Protein AF-A0A938APE4-F1 (afdb_monomer_lite)

Structure (mmCIF, N/CA/C/O backbone):
data_AF-A0A938APE4-F1
#
_entry.id   AF-A0A938APE4-F1
#
loop_
_atom_site.group_PDB
_atom_site.id
_atom_site.type_symbol
_atom_site.label_atom_id
_atom_site.label_alt_id
_atom_site.label_comp_id
_atom_site.label_asym_id
_atom_site.label_entity_id
_atom_site.label_seq_id
_atom_site.pdbx_PDB_ins_code
_atom_site.Cartn_x
_atom_site.Cartn_y
_atom_site.Cartn_z
_atom_site.occupancy
_atom_site.B_iso_or_equiv
_atom_site.auth_seq_id
_atom_site.auth_comp_id
_atom_site.auth_asym_id
_atom_site.auth_atom_id
_atom_site.pdbx_PDB_model_num
ATOM 1 N N . MET A 1 1 ? 53.487 -31.412 -33.606 1.00 61.97 1 MET A N 1
ATOM 2 C CA . MET A 1 1 ? 52.452 -30.619 -34.310 1.00 61.97 1 MET A CA 1
ATOM 3 C C . MET A 1 1 ? 51.197 -30.621 -33.454 1.00 61.97 1 MET A C 1
ATOM 5 O O . MET A 1 1 ? 50.747 -31.702 -33.104 1.00 61.97 1 MET A O 1
ATOM 9 N N . ALA A 1 2 ? 50.688 -29.457 -33.044 1.00 61.06 2 ALA A N 1
ATOM 10 C CA . ALA A 1 2 ? 49.435 -29.380 -32.288 1.00 61.06 2 ALA A CA 1
ATOM 11 C C . ALA A 1 2 ? 48.249 -29.244 -33.262 1.00 61.06 2 ALA A C 1
ATOM 13 O O . ALA A 1 2 ? 48.391 -28.526 -34.255 1.00 61.06 2 ALA A O 1
ATOM 14 N N . PRO A 1 3 ? 47.111 -29.916 -33.013 1.00 64.62 3 PRO A N 1
ATOM 15 C CA . PRO A 1 3 ? 45.965 -29.868 -33.913 1.00 64.62 3 PRO A CA 1
ATOM 16 C C . PRO A 1 3 ? 45.338 -28.461 -33.936 1.00 64.62 3 PRO A C 1
ATOM 18 O O . PRO A 1 3 ? 45.380 -27.752 -32.922 1.00 64.62 3 PRO A O 1
ATOM 21 N N . PRO A 1 4 ? 44.760 -28.041 -35.077 1.00 67.88 4 PRO A N 1
ATOM 22 C CA . PRO A 1 4 ? 44.134 -26.734 -35.214 1.00 67.88 4 PRO A CA 1
ATOM 23 C C . PRO A 1 4 ? 42.972 -26.607 -34.225 1.00 67.88 4 PRO A C 1
ATOM 25 O O . PRO A 1 4 ? 42.045 -27.414 -34.206 1.00 67.88 4 PRO A O 1
ATOM 28 N N . ARG A 1 5 ? 43.035 -25.589 -33.362 1.00 68.06 5 ARG A N 1
ATOM 29 C CA . ARG A 1 5 ? 41.955 -25.276 -32.424 1.00 68.06 5 ARG A CA 1
ATOM 30 C C . ARG A 1 5 ? 40.877 -24.531 -33.196 1.00 68.06 5 ARG A C 1
ATOM 32 O O . ARG A 1 5 ? 41.027 -23.341 -33.460 1.00 68.06 5 ARG A O 1
ATOM 39 N N . HIS A 1 6 ? 39.811 -25.225 -33.578 1.00 68.25 6 HIS A N 1
ATOM 40 C CA . HIS A 1 6 ? 38.637 -24.548 -34.110 1.00 68.25 6 HIS A CA 1
ATOM 41 C C . HIS A 1 6 ? 38.082 -23.597 -33.036 1.00 68.25 6 HIS A C 1
ATOM 43 O O . HIS A 1 6 ? 37.950 -24.008 -31.877 1.00 68.25 6 HIS A O 1
ATOM 49 N N . PRO A 1 7 ? 37.779 -22.332 -33.374 1.00 64.50 7 PRO A N 1
ATOM 50 C CA . PRO A 1 7 ? 37.039 -21.462 -32.481 1.00 64.50 7 PRO A CA 1
ATOM 51 C C . PRO A 1 7 ? 35.646 -22.069 -32.341 1.00 64.50 7 PRO A C 1
ATOM 53 O O . PRO A 1 7 ? 34.829 -21.967 -33.251 1.00 64.50 7 PRO A O 1
ATOM 56 N N . GLY A 1 8 ? 35.416 -22.777 -31.233 1.00 63.47 8 GLY A N 1
ATOM 57 C CA . GLY A 1 8 ? 34.110 -23.338 -30.924 1.00 63.47 8 GLY A CA 1
ATOM 58 C C . GLY A 1 8 ? 33.063 -22.242 -31.054 1.00 63.47 8 GLY A C 1
ATOM 59 O O . GLY A 1 8 ? 33.246 -21.148 -30.508 1.00 63.47 8 GLY A O 1
ATOM 60 N N . GLU A 1 9 ? 32.017 -22.524 -31.825 1.00 65.38 9 GLU A N 1
ATOM 61 C CA . GLU A 1 9 ? 30.866 -21.651 -31.986 1.00 65.38 9 GLU A CA 1
ATOM 62 C C . GLU A 1 9 ? 30.405 -21.220 -30.594 1.00 65.38 9 GLU A C 1
ATOM 64 O O . GLU A 1 9 ? 29.908 -22.017 -29.795 1.00 65.38 9 GLU A O 1
ATOM 69 N N . ARG A 1 10 ? 30.647 -19.953 -30.246 1.00 63.44 10 ARG A N 1
ATOM 70 C CA . ARG A 1 10 ? 30.095 -19.394 -29.019 1.00 63.44 10 ARG A CA 1
ATOM 71 C C . ARG A 1 10 ? 28.592 -19.362 -29.235 1.00 63.44 10 ARG A C 1
ATOM 73 O O . ARG A 1 10 ? 28.115 -18.472 -29.936 1.00 63.44 10 ARG A O 1
ATOM 80 N N . SER A 1 11 ? 27.856 -20.299 -28.630 1.00 67.88 11 SER A N 1
ATOM 81 C CA . SER A 1 11 ? 26.412 -20.140 -28.464 1.00 67.88 11 SER A CA 1
ATOM 82 C C . SER A 1 11 ? 26.167 -18.718 -27.979 1.00 67.88 11 SER A C 1
ATOM 84 O O . SER A 1 11 ? 26.789 -18.274 -27.004 1.00 67.88 11 SER A O 1
ATOM 86 N N . ALA A 1 12 ? 25.316 -17.986 -28.699 1.00 70.75 12 ALA A N 1
ATOM 87 C CA . ALA A 1 12 ? 24.884 -16.668 -28.274 1.00 70.75 12 ALA A CA 1
ATOM 88 C C . ALA A 1 12 ? 24.437 -16.790 -26.815 1.00 70.75 12 ALA A C 1
ATOM 90 O O . ALA A 1 12 ? 23.602 -17.637 -26.491 1.00 70.75 12 ALA A O 1
ATOM 91 N N . ARG A 1 13 ? 25.052 -16.015 -25.914 1.00 69.38 13 ARG A N 1
ATOM 92 C CA . ARG A 1 13 ? 24.648 -16.016 -24.507 1.00 69.38 13 ARG A CA 1
ATOM 93 C C . ARG A 1 13 ? 23.239 -15.448 -24.468 1.00 69.38 13 ARG A C 1
ATOM 95 O O . ARG A 1 13 ? 23.068 -14.235 -24.556 1.00 69.38 13 ARG A O 1
ATOM 102 N N . LEU A 1 14 ? 22.247 -16.328 -24.405 1.00 74.81 14 LEU A N 1
ATOM 103 C CA . LEU A 1 14 ? 20.866 -15.913 -24.246 1.00 74.81 14 LEU A CA 1
ATOM 104 C C . LEU A 1 14 ? 20.757 -15.210 -22.885 1.00 74.81 14 LEU A C 1
ATOM 106 O O . LEU A 1 14 ? 21.220 -15.767 -21.882 1.00 74.81 14 LEU A O 1
ATOM 110 N N . PRO A 1 15 ? 20.219 -13.980 -22.831 1.00 78.56 15 PRO A N 1
ATOM 111 C CA . PRO A 1 15 ? 20.000 -13.302 -21.566 1.00 78.56 15 PRO A CA 1
ATOM 112 C C . PRO A 1 15 ? 19.082 -14.152 -20.687 1.00 78.56 15 PRO A C 1
ATOM 114 O O . PRO A 1 15 ? 18.127 -14.764 -21.168 1.00 78.56 15 PRO A O 1
ATOM 117 N N . HIS A 1 16 ? 19.395 -14.210 -19.393 1.00 77.62 16 HIS A N 1
ATOM 118 C CA . HIS A 1 16 ? 18.562 -14.929 -18.439 1.00 77.62 16 HIS A CA 1
ATOM 119 C C . HIS A 1 16 ? 17.160 -14.300 -18.418 1.00 77.62 16 HIS A C 1
ATOM 121 O O . HIS A 1 16 ? 17.066 -13.067 -18.385 1.00 77.62 16 HIS A O 1
ATOM 127 N N . PRO A 1 17 ? 16.080 -15.103 -18.450 1.00 77.50 17 PRO A N 1
ATOM 128 C CA . PRO A 1 17 ? 14.729 -14.572 -18.375 1.00 77.50 17 PRO A CA 1
ATOM 129 C C . PRO A 1 17 ? 14.558 -13.745 -17.101 1.00 77.50 17 PRO A C 1
ATOM 131 O O . PRO A 1 17 ? 15.024 -14.119 -16.022 1.00 77.50 17 PRO A O 1
ATOM 134 N N . ALA A 1 18 ? 13.894 -12.599 -17.237 1.00 79.12 18 ALA A N 1
ATOM 135 C CA . ALA A 1 18 ? 13.553 -11.774 -16.092 1.00 79.12 18 ALA A CA 1
ATOM 136 C C . ALA A 1 18 ? 12.638 -12.555 -15.138 1.00 79.12 18 ALA A C 1
ATOM 138 O O . ALA A 1 18 ? 11.827 -13.381 -15.564 1.00 79.12 18 ALA A O 1
ATOM 139 N N . ALA A 1 19 ? 12.758 -12.275 -13.839 1.00 79.88 19 ALA A N 1
ATOM 140 C CA . ALA A 1 19 ? 11.837 -12.828 -12.859 1.00 79.88 19 ALA A CA 1
ATOM 141 C C . ALA A 1 19 ? 10.395 -12.413 -13.219 1.00 79.88 19 ALA A C 1
ATOM 143 O O . ALA A 1 19 ? 10.172 -11.245 -13.543 1.00 79.88 19 ALA A O 1
ATOM 144 N N . PRO A 1 20 ? 9.417 -13.334 -13.150 1.00 78.56 20 PRO A N 1
ATOM 145 C CA . PRO A 1 20 ? 8.059 -13.073 -13.620 1.00 78.56 20 PRO A CA 1
ATOM 146 C C . PRO A 1 20 ? 7.346 -11.995 -12.796 1.00 78.56 20 PRO A C 1
ATOM 148 O O . PRO A 1 20 ? 6.471 -11.317 -13.323 1.00 78.56 20 PRO A O 1
ATOM 151 N N . PHE A 1 21 ? 7.735 -11.806 -11.528 1.00 72.00 21 PHE A N 1
ATOM 152 C CA . PHE A 1 21 ? 7.149 -10.805 -10.641 1.00 72.00 21 PHE A CA 1
ATOM 153 C C . PHE A 1 21 ? 8.165 -10.259 -9.632 1.00 72.00 21 PHE A C 1
ATOM 155 O O . PHE A 1 21 ? 9.106 -10.965 -9.245 1.00 72.00 21 PHE A O 1
ATOM 162 N N . PRO A 1 22 ? 7.972 -9.014 -9.163 1.00 75.19 22 PRO A N 1
ATOM 163 C CA . PRO A 1 22 ? 8.728 -8.491 -8.040 1.00 75.19 22 PRO A CA 1
ATOM 164 C C . PRO A 1 22 ? 8.462 -9.309 -6.770 1.00 75.19 22 PRO A C 1
ATOM 166 O O . PRO A 1 22 ? 7.334 -9.699 -6.485 1.00 75.19 22 PRO A O 1
ATOM 169 N N . LYS A 1 23 ? 9.507 -9.513 -5.959 1.00 77.44 23 LYS A N 1
ATOM 170 C CA . LYS A 1 23 ? 9.407 -10.233 -4.674 1.00 77.44 23 LYS A CA 1
ATOM 171 C C . LYS A 1 23 ? 8.514 -9.527 -3.647 1.00 77.44 23 LYS A C 1
ATOM 173 O O . LYS A 1 23 ? 8.070 -10.163 -2.700 1.00 77.44 23 LYS A O 1
ATOM 178 N N . SER A 1 24 ? 8.283 -8.224 -3.803 1.00 79.25 24 SER A N 1
ATOM 179 C CA . SER A 1 24 ? 7.408 -7.447 -2.930 1.00 79.25 24 SER A CA 1
ATOM 180 C C . SER A 1 24 ? 6.471 -6.573 -3.752 1.00 79.25 24 SER A C 1
ATOM 182 O O . SER A 1 24 ? 6.869 -6.009 -4.770 1.00 79.25 24 SER A O 1
ATOM 184 N N . GLY A 1 25 ? 5.242 -6.390 -3.266 1.00 75.12 25 GLY A N 1
ATOM 185 C CA . GLY A 1 25 ? 4.288 -5.440 -3.853 1.00 75.12 25 GLY A CA 1
ATOM 186 C C . GLY A 1 25 ? 4.756 -3.980 -3.793 1.00 75.12 25 GLY A C 1
ATOM 187 O O . GLY A 1 25 ? 4.162 -3.121 -4.434 1.00 75.12 25 GLY A O 1
ATOM 188 N N . CYS A 1 26 ? 5.834 -3.701 -3.051 1.00 75.88 26 CYS A N 1
ATOM 189 C CA . CYS A 1 26 ? 6.450 -2.381 -2.961 1.00 75.88 26 CYS A CA 1
ATOM 190 C C . CYS A 1 26 ? 7.640 -2.188 -3.914 1.00 75.88 26 CYS A C 1
ATOM 192 O O . CYS A 1 26 ? 8.146 -1.072 -4.041 1.00 75.88 26 CYS A O 1
ATOM 194 N N . ALA A 1 27 ? 8.134 -3.246 -4.563 1.00 80.12 27 ALA A N 1
ATOM 195 C CA . ALA A 1 27 ? 9.255 -3.117 -5.483 1.00 80.12 27 ALA A CA 1
ATOM 196 C C . ALA A 1 27 ? 8.810 -2.404 -6.769 1.00 80.12 27 ALA A C 1
ATOM 198 O O . ALA A 1 27 ? 7.823 -2.778 -7.397 1.00 80.12 27 ALA A O 1
ATOM 199 N N . GLY A 1 28 ? 9.551 -1.359 -7.145 1.00 83.62 28 GLY A N 1
ATOM 200 C CA . GLY A 1 28 ? 9.213 -0.484 -8.271 1.00 83.62 28 GLY A CA 1
ATOM 201 C C . GLY A 1 28 ? 8.293 0.691 -7.918 1.00 83.62 28 GLY A C 1
ATOM 202 O O . GLY A 1 28 ? 7.957 1.473 -8.804 1.00 83.62 28 GLY A O 1
ATOM 203 N N . LEU A 1 29 ? 7.903 0.862 -6.648 1.00 87.31 29 LEU A N 1
ATOM 204 C CA . LEU A 1 29 ? 7.154 2.045 -6.226 1.00 87.31 29 LEU A CA 1
ATOM 205 C C . LEU A 1 29 ? 8.033 3.300 -6.248 1.00 87.31 29 LEU A C 1
ATOM 207 O O . LEU A 1 29 ? 9.185 3.287 -5.812 1.00 87.31 29 LEU A O 1
ATOM 211 N N . SER A 1 30 ? 7.456 4.417 -6.696 1.00 91.25 30 SER A N 1
ATOM 212 C CA . SER A 1 30 ? 8.048 5.735 -6.461 1.00 91.25 30 SER A CA 1
ATOM 213 C C . SER A 1 30 ? 8.039 6.061 -4.965 1.00 91.25 30 SER A C 1
ATOM 215 O O . SER A 1 30 ? 7.218 5.530 -4.214 1.00 91.25 30 SER A O 1
ATOM 217 N N . LEU A 1 31 ? 8.898 6.989 -4.529 1.00 90.94 31 LEU A N 1
ATOM 218 C CA . LEU A 1 31 ? 8.940 7.443 -3.132 1.00 90.94 31 LEU A CA 1
ATOM 219 C C . LEU A 1 31 ? 7.546 7.836 -2.612 1.00 90.94 31 LEU A C 1
ATOM 221 O O . LEU A 1 31 ? 7.135 7.402 -1.541 1.00 90.94 31 LEU A O 1
ATOM 225 N N . PHE A 1 32 ? 6.788 8.603 -3.395 1.00 92.31 32 PHE A N 1
ATOM 226 C CA . PHE A 1 32 ? 5.437 9.023 -3.020 1.00 92.31 32 PHE A CA 1
ATOM 227 C C . PHE A 1 32 ? 4.447 7.857 -2.940 1.00 92.31 32 PHE A C 1
ATOM 229 O O . PHE A 1 32 ? 3.584 7.845 -2.063 1.00 92.31 32 PHE A O 1
ATOM 236 N N . ALA A 1 33 ? 4.567 6.862 -3.822 1.00 90.00 33 ALA A N 1
ATOM 237 C CA . ALA A 1 33 ? 3.729 5.671 -3.751 1.00 90.00 33 ALA A CA 1
ATOM 238 C C . ALA A 1 33 ? 4.067 4.818 -2.516 1.00 90.00 33 ALA A C 1
ATOM 240 O O . ALA A 1 33 ? 3.155 4.354 -1.836 1.00 90.00 33 ALA A O 1
ATOM 241 N N . ALA A 1 34 ? 5.352 4.694 -2.171 1.00 90.25 34 ALA A N 1
ATOM 242 C CA . ALA A 1 34 ? 5.788 4.022 -0.950 1.00 90.25 34 ALA A CA 1
ATOM 243 C C . ALA A 1 34 ? 5.293 4.746 0.316 1.00 90.25 34 ALA A C 1
ATOM 245 O O . ALA A 1 34 ? 4.791 4.101 1.236 1.00 90.25 34 ALA A O 1
ATOM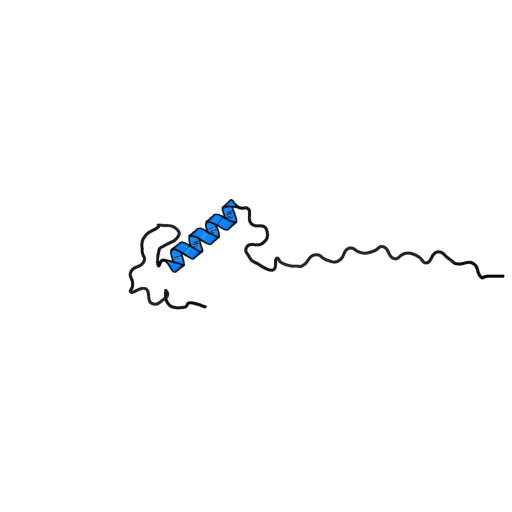 246 N N . LEU A 1 35 ? 5.361 6.083 0.349 1.00 92.19 35 LEU A N 1
ATOM 247 C CA . LEU A 1 35 ? 4.836 6.884 1.460 1.00 92.19 35 LEU A CA 1
ATOM 248 C C . LEU A 1 35 ? 3.326 6.706 1.640 1.00 92.19 35 LEU A C 1
ATOM 250 O O . LEU A 1 35 ? 2.860 6.581 2.771 1.00 92.19 35 LEU A O 1
ATOM 254 N N . ARG A 1 36 ? 2.564 6.646 0.542 1.00 90.19 36 ARG A N 1
ATOM 255 C CA . ARG A 1 36 ? 1.116 6.409 0.596 1.00 90.19 36 ARG A CA 1
ATOM 256 C C . ARG A 1 36 ? 0.781 5.041 1.194 1.00 90.19 36 ARG A C 1
ATOM 258 O O . ARG A 1 36 ? -0.108 4.956 2.039 1.00 90.19 36 ARG A O 1
ATOM 265 N N . GLU A 1 37 ? 1.497 3.986 0.803 1.00 89.19 37 GLU A N 1
ATOM 266 C CA . GLU A 1 37 ? 1.295 2.657 1.398 1.00 89.19 37 GLU A CA 1
ATOM 267 C C . GLU A 1 37 ? 1.680 2.629 2.879 1.00 89.19 37 GLU A C 1
ATOM 269 O O . GLU A 1 37 ? 0.940 2.086 3.699 1.00 89.19 37 GLU A O 1
ATOM 274 N N . LEU A 1 38 ? 2.784 3.282 3.252 1.00 89.75 38 LEU A N 1
ATOM 275 C CA . LEU A 1 38 ? 3.192 3.389 4.652 1.00 89.75 38 LEU A CA 1
ATOM 276 C C . LEU A 1 38 ? 2.132 4.107 5.498 1.00 89.75 38 LEU A C 1
ATOM 278 O O . LEU A 1 38 ? 1.754 3.614 6.557 1.00 89.75 38 LEU A O 1
ATOM 282 N N . G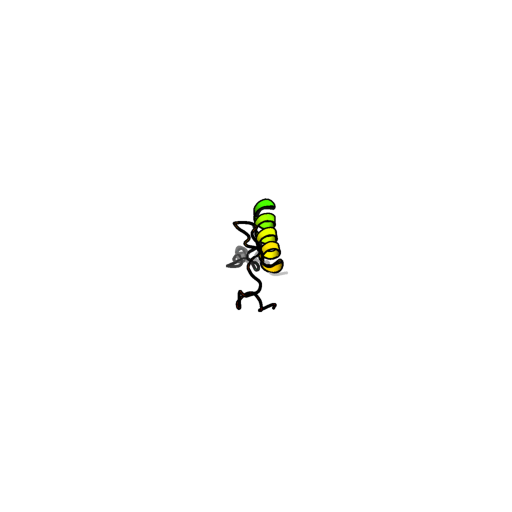LN A 1 39 ? 1.606 5.237 5.022 1.00 89.56 39 GLN A N 1
ATOM 283 C CA . GLN A 1 39 ? 0.532 5.965 5.704 1.00 89.56 39 GLN A CA 1
ATOM 284 C C . GLN A 1 39 ? -0.719 5.100 5.876 1.00 89.56 39 GLN A C 1
ATOM 286 O O . GLN A 1 39 ? -1.335 5.123 6.941 1.00 89.56 39 GLN A O 1
ATOM 291 N N . ARG A 1 40 ? -1.068 4.298 4.861 1.00 86.62 40 ARG A N 1
ATOM 292 C CA . ARG A 1 40 ? -2.202 3.371 4.928 1.00 86.62 40 ARG A CA 1
ATOM 293 C C . ARG A 1 40 ? -2.014 2.331 6.029 1.00 86.62 40 ARG A C 1
ATOM 295 O O . ARG A 1 40 ? -2.924 2.119 6.825 1.00 86.62 40 ARG A O 1
ATOM 302 N N . LEU A 1 41 ? -0.831 1.718 6.088 1.00 86.19 41 LEU A N 1
ATOM 303 C CA . LEU A 1 41 ? -0.484 0.722 7.103 1.00 86.19 41 LEU A CA 1
ATOM 304 C C . LEU A 1 41 ? -0.498 1.320 8.513 1.00 86.19 41 LEU A C 1
ATOM 306 O O . LEU A 1 41 ? -1.092 0.738 9.418 1.00 86.19 41 LEU A O 1
ATOM 310 N N . LEU A 1 42 ? 0.095 2.505 8.684 1.00 88.50 42 LEU A N 1
ATOM 311 C CA . LEU A 1 42 ? 0.120 3.206 9.968 1.00 88.50 42 LEU A CA 1
ATOM 312 C C . LEU A 1 42 ? -1.283 3.601 10.435 1.00 88.50 42 LEU A C 1
ATOM 314 O O . LEU A 1 42 ? -1.592 3.439 11.612 1.00 88.50 42 LEU A O 1
ATOM 318 N N . ALA A 1 43 ? -2.143 4.078 9.532 1.00 83.25 43 ALA A N 1
ATOM 319 C CA . ALA A 1 43 ? -3.526 4.404 9.864 1.00 83.25 43 ALA A CA 1
ATOM 320 C C . ALA A 1 43 ? -4.291 3.155 10.316 1.00 83.25 43 ALA A C 1
ATOM 322 O O . ALA A 1 43 ? -4.884 3.176 11.391 1.00 83.25 43 ALA A O 1
ATOM 323 N N . CYS A 1 44 ? -4.204 2.049 9.567 1.00 79.88 44 CYS A N 1
ATOM 324 C CA . CYS A 1 44 ? -4.820 0.784 9.970 1.00 79.88 44 CYS A CA 1
ATOM 325 C C . CYS A 1 44 ? -4.329 0.324 11.349 1.00 79.88 44 CYS A C 1
ATOM 327 O O . CYS A 1 44 ? -5.141 -0.050 12.191 1.00 79.88 44 CYS A O 1
ATOM 329 N N . TRP A 1 45 ? -3.018 0.399 11.601 1.00 79.38 45 TRP A N 1
ATOM 330 C CA . TRP A 1 45 ? -2.435 0.008 12.885 1.00 79.38 45 TRP A CA 1
ATOM 331 C C . TRP A 1 45 ? -2.877 0.914 14.040 1.00 79.38 45 TRP A C 1
ATOM 333 O O . TRP A 1 45 ? -3.170 0.438 15.132 1.00 79.38 45 TRP A O 1
ATOM 343 N N . ALA A 1 46 ? -3.020 2.215 13.787 1.00 85.06 46 ALA A N 1
ATOM 344 C CA . ALA A 1 46 ? -3.557 3.175 14.748 1.00 85.06 46 ALA A CA 1
ATOM 345 C C . ALA A 1 46 ? -5.081 3.050 14.959 1.00 85.06 46 ALA A C 1
ATOM 347 O O . ALA A 1 46 ? -5.663 3.843 15.705 1.00 85.06 46 ALA A O 1
ATOM 348 N N . GLY A 1 47 ? -5.741 2.099 14.286 1.00 81.31 47 GLY A N 1
ATOM 349 C CA . GLY A 1 47 ? -7.193 1.956 14.301 1.00 81.31 47 GLY A CA 1
ATOM 350 C C . GLY A 1 47 ? -7.891 3.144 13.645 1.00 81.31 47 GLY A C 1
ATOM 351 O O . GLY A 1 47 ? -8.949 3.558 14.098 1.00 81.31 47 GLY A O 1
ATOM 352 N N . ALA A 1 48 ? -7.297 3.738 12.612 1.00 83.88 48 ALA A N 1
ATOM 353 C CA . ALA A 1 48 ? -7.852 4.843 11.847 1.00 83.88 48 ALA A CA 1
ATOM 354 C C . ALA A 1 48 ? -8.072 4.461 10.377 1.00 83.88 48 ALA A C 1
ATOM 356 O O . ALA A 1 48 ? -7.316 3.716 9.758 1.00 83.88 48 ALA A O 1
ATOM 357 N N . CYS A 1 49 ? -9.125 5.017 9.795 1.00 79.62 49 CYS A N 1
ATOM 358 C CA . CYS A 1 49 ? -9.425 4.912 8.374 1.00 79.62 49 CYS A CA 1
ATOM 359 C C . CYS A 1 49 ? -8.351 5.653 7.551 1.00 79.62 49 CYS A C 1
ATOM 361 O O . CYS A 1 49 ? -8.221 6.868 7.708 1.00 79.62 49 CYS A O 1
ATOM 363 N N . PRO A 1 50 ? -7.623 4.995 6.632 1.00 74.69 50 PRO A N 1
ATOM 364 C CA . PRO A 1 50 ? -6.553 5.641 5.867 1.00 74.69 50 PRO A CA 1
ATOM 365 C C . PRO A 1 50 ? -7.068 6.678 4.861 1.00 74.69 50 PRO A C 1
ATOM 367 O O . PRO A 1 50 ? -6.336 7.580 4.474 1.00 74.69 50 PRO A O 1
ATOM 370 N N . THR A 1 51 ? -8.331 6.559 4.447 1.00 78.56 51 THR A N 1
ATOM 371 C CA . THR A 1 51 ? -8.966 7.474 3.488 1.00 78.56 51 THR A CA 1
ATOM 372 C C . THR A 1 51 ? -9.494 8.735 4.163 1.00 78.56 51 THR A C 1
ATOM 374 O O . THR A 1 51 ? -9.482 9.813 3.582 1.00 78.56 51 THR A O 1
ATOM 377 N N . CYS A 1 52 ? -10.003 8.592 5.385 1.00 81.81 52 CYS A N 1
ATOM 378 C CA . CYS A 1 52 ? -10.813 9.607 6.048 1.00 81.81 52 CYS A CA 1
ATOM 379 C C . CYS A 1 52 ? -10.223 10.109 7.372 1.00 81.81 52 CYS A C 1
ATOM 381 O O . CYS A 1 52 ? -10.771 11.033 7.967 1.00 81.81 52 CYS A O 1
ATOM 383 N N . GLY A 1 53 ? -9.141 9.495 7.862 1.00 78.25 53 GLY A N 1
ATOM 384 C CA . GLY A 1 53 ? -8.417 9.884 9.076 1.00 78.25 53 GLY A CA 1
ATOM 385 C C . GLY A 1 53 ? -9.178 9.674 10.389 1.00 78.25 53 GLY A C 1
ATOM 386 O O . GLY A 1 53 ? -8.637 9.932 11.461 1.00 78.25 53 GLY A O 1
ATOM 387 N N . ARG A 1 54 ? -10.433 9.213 10.342 1.00 81.19 54 ARG A N 1
ATOM 388 C CA . ARG A 1 54 ? -11.245 8.986 11.543 1.00 81.19 54 ARG A CA 1
ATOM 389 C C . ARG A 1 54 ? -10.789 7.725 12.266 1.00 81.19 54 ARG A C 1
ATOM 391 O O . ARG A 1 54 ? -10.578 6.696 11.624 1.00 81.19 54 ARG A O 1
ATOM 398 N N . ARG A 1 55 ? -10.709 7.796 13.598 1.00 81.06 55 ARG A N 1
ATOM 399 C CA . ARG A 1 55 ? -10.558 6.607 14.443 1.00 8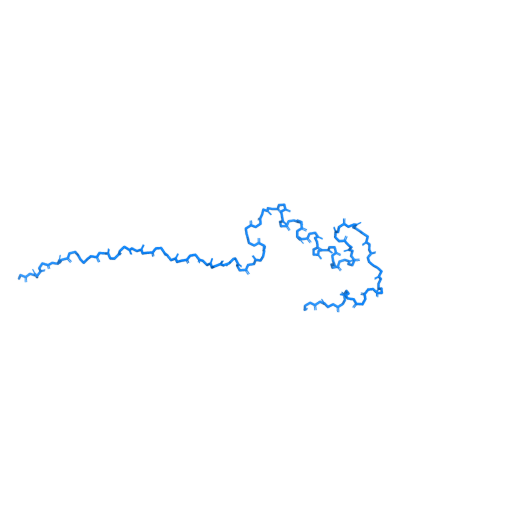1.06 55 ARG A CA 1
ATOM 400 C C . ARG A 1 55 ? -11.785 5.715 14.275 1.00 81.06 55 ARG A C 1
ATOM 402 O O . ARG A 1 55 ? -12.919 6.182 14.369 1.00 81.06 55 ARG A O 1
ATOM 409 N N . LEU A 1 56 ? -11.532 4.448 13.998 1.00 74.31 56 LEU A N 1
ATOM 410 C CA . LEU A 1 56 ? -12.513 3.380 13.988 1.00 74.31 56 LEU A CA 1
ATOM 411 C C . LEU A 1 56 ? -12.938 3.111 15.440 1.00 74.31 56 LEU A C 1
ATOM 413 O O . LEU A 1 56 ? -12.115 3.222 16.355 1.00 74.31 56 LEU A O 1
ATOM 417 N N . PRO A 1 57 ? -14.221 2.806 15.683 1.00 74.31 57 PRO A N 1
ATOM 418 C CA . PRO A 1 57 ? -14.685 2.487 17.022 1.00 74.31 57 PRO A CA 1
ATOM 419 C C . PRO A 1 57 ? -13.982 1.217 17.536 1.00 74.31 57 PRO A C 1
ATOM 421 O O . PRO A 1 57 ? -13.772 0.282 16.768 1.00 74.31 57 PRO A O 1
ATOM 424 N N . PRO A 1 58 ? -13.663 1.120 18.838 1.00 66.62 58 PRO A N 1
ATOM 425 C CA . PRO A 1 58 ? -12.977 -0.045 19.411 1.00 66.62 58 PRO A CA 1
ATOM 426 C C . PRO A 1 58 ? -13.772 -1.361 19.286 1.00 66.62 58 PRO A C 1
ATOM 428 O O . PRO A 1 58 ? -13.230 -2.431 19.529 1.00 66.62 58 PRO A O 1
ATOM 431 N N . SER A 1 59 ? -15.046 -1.296 18.886 1.00 68.19 59 SER A N 1
ATOM 432 C CA . SER A 1 59 ? -15.928 -2.441 18.647 1.00 68.19 59 SER A CA 1
ATOM 433 C C . SER A 1 59 ? -15.796 -3.077 17.256 1.00 68.19 59 SER A C 1
ATOM 435 O O . SER A 1 59 ? -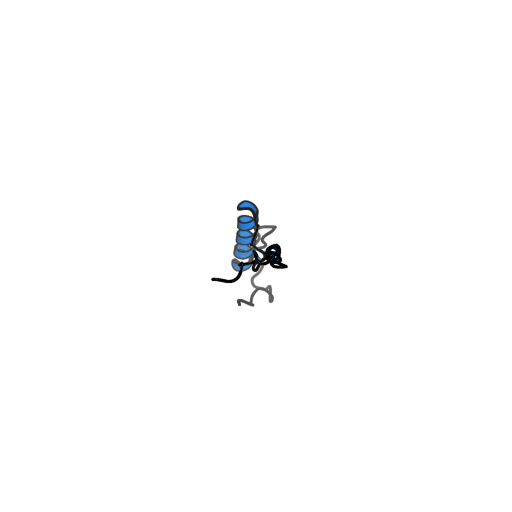16.493 -4.054 16.980 1.00 68.19 59 SER A O 1
ATOM 437 N N . THR A 1 60 ? -14.932 -2.579 16.359 1.00 62.91 60 THR A N 1
ATOM 438 C CA . THR A 1 60 ? -14.649 -3.280 15.093 1.00 62.91 60 THR A CA 1
ATOM 439 C C . THR A 1 60 ? -13.863 -4.566 15.350 1.00 62.91 60 THR A C 1
ATOM 441 O O . THR A 1 60 ? -12.637 -4.568 15.414 1.00 62.91 60 THR A O 1
ATOM 444 N N . VAL A 1 61 ? -14.604 -5.671 15.444 1.00 57.50 61 VAL A N 1
ATOM 445 C CA . VAL A 1 61 ? -14.156 -7.056 15.687 1.00 57.50 61 VAL A CA 1
ATOM 446 C C . VAL A 1 61 ? -13.054 -7.532 14.717 1.00 57.50 61 VAL A C 1
ATOM 448 O O . VAL A 1 61 ? -12.325 -8.467 15.022 1.00 57.50 61 VAL A O 1
ATOM 451 N N . TYR A 1 62 ? -12.861 -6.858 13.579 1.00 57.88 62 TYR A N 1
ATOM 452 C CA . TYR A 1 62 ? -11.850 -7.200 12.571 1.00 57.88 62 TYR A CA 1
ATOM 453 C C . TYR A 1 62 ? -10.491 -6.487 12.727 1.00 57.88 62 TYR A C 1
ATOM 455 O O . TYR A 1 62 ? -9.598 -6.738 11.923 1.00 57.88 62 TYR A O 1
ATOM 463 N N . LEU A 1 63 ? -10.300 -5.609 13.725 1.00 58.25 63 LEU A N 1
ATOM 464 C CA . LEU A 1 63 ? -9.001 -4.944 13.954 1.00 58.25 63 LEU A CA 1
ATOM 465 C C . LEU A 1 63 ? -7.995 -5.785 14.762 1.00 58.25 63 LEU A C 1
ATOM 467 O O . LEU A 1 63 ? -6.836 -5.393 14.874 1.00 58.25 63 LEU A O 1
ATOM 471 N N . HIS A 1 64 ? -8.393 -6.948 15.281 1.00 59.19 64 HIS A N 1
ATOM 472 C CA . HIS A 1 64 ? -7.489 -7.866 15.976 1.00 59.19 64 HIS A CA 1
ATOM 473 C C . HIS A 1 64 ? -7.155 -9.089 15.122 1.00 59.19 64 HIS A C 1
ATOM 475 O O . HIS A 1 64 ? -7.616 -10.190 15.396 1.00 59.19 64 HIS A O 1
ATOM 481 N N . VAL A 1 65 ? -6.293 -8.905 14.123 1.00 53.50 65 VAL A N 1
ATOM 482 C CA . VAL A 1 65 ? -5.331 -9.952 13.745 1.00 53.50 65 VAL A CA 1
ATOM 483 C C . VAL A 1 65 ? -3.999 -9.260 13.440 1.00 53.50 65 VAL A C 1
ATOM 485 O O . VAL A 1 65 ? -3.815 -8.765 12.325 1.00 53.50 65 VAL A O 1
ATOM 488 N N . PRO A 1 66 ? -3.081 -9.141 14.417 1.00 54.22 66 PRO A N 1
ATO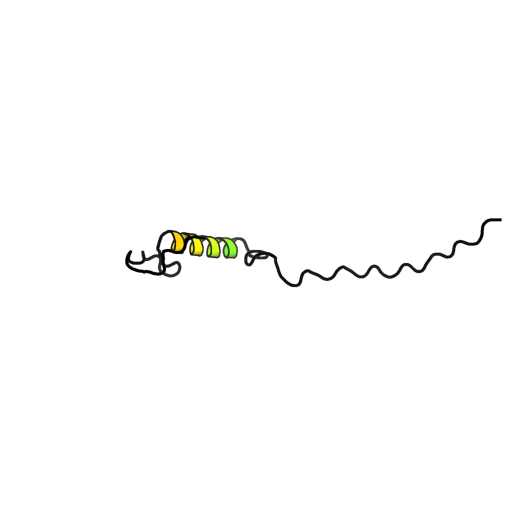M 489 C CA . PRO A 1 66 ? -1.686 -8.899 14.088 1.00 54.22 66 PRO A CA 1
ATOM 490 C C . PRO A 1 66 ? -1.082 -10.182 13.472 1.00 54.22 66 PRO A C 1
ATOM 492 O O . PRO A 1 66 ? -1.599 -11.270 13.743 1.00 54.22 66 PRO A O 1
ATOM 495 N N . PRO A 1 67 ? -0.042 -10.067 12.627 1.00 59.31 67 PRO A N 1
ATOM 496 C CA . PRO A 1 67 ? 0.712 -11.217 12.126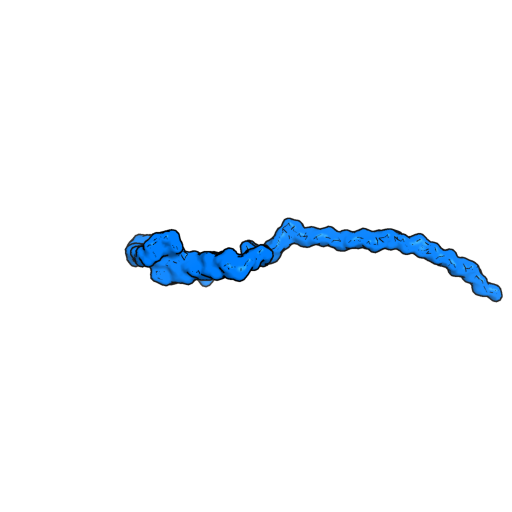 1.00 59.31 67 PRO A CA 1
ATOM 497 C C . PRO A 1 67 ? 1.443 -11.972 13.243 1.00 59.31 67 PRO A C 1
ATOM 499 O O . PRO A 1 67 ? 1.799 -11.330 14.261 1.00 59.31 67 PRO A O 1
#

Foldseek 3Di:
DDDDDDPPPPDDPDPDDDDPDDPDPCPPDDPVRVVLVVLCVVCLLQCHHSVPRDRHPPPPPPSPDDD

pLDDT: mean 75.67, std 10.53, range [53.5, 92.31]

Radius of gyration: 26.79 Å; chains: 1; bounding box: 68×40×55 Å

Sequence (67 aa):
MAPPRHPGERSARLPHPAAPFPKSGCAGLSLFAALRELQRLLACWAGACPTCGRRLPPSTVYLHVPP

Secondary structure (DSSP, 8-state):
-PPP---------PPPPPPSS-SSTTTT--HHHHHHHHHHHHHHHTTB-TTT-PBPPTT-GGG----